Protein AF-A0A447JQH8-F1 (afdb_monomer)

Sequence (83 aa):
MPTRACSCRSRISACALNALIDTSFLLKTAETIRLGTGIPQIFNDEVVVPAFLNRGVSLEDARDYAVVGCVELSIPGQNLRTA

Foldseek 3Di:
DAQPFDPDDPDQQETEDDPPDDPVVVVVQVVVVVVVPNDRHYHYLVPQLVVVVVLVDDSNQSSQWDQDDDRDIDRVPDDSVVD

Structure (mmCIF, N/CA/C/O backbone):
data_AF-A0A447JQH8-F1
#
_entry.id   AF-A0A447JQH8-F1
#
loop_
_atom_site.group_PDB
_atom_site.id
_atom_site.type_symbol
_atom_site.label_atom_id
_atom_site.label_alt_id
_atom_site.label_comp_id
_atom_site.label_asym_id
_atom_site.label_entity_id
_atom_site.label_seq_id
_atom_site.pdbx_PDB_ins_code
_atom_site.Cartn_x
_atom_site.Cartn_y
_atom_site.Cartn_z
_atom_site.occupancy
_atom_site.B_iso_or_equiv
_atom_site.auth_seq_id
_atom_site.auth_comp_id
_atom_site.auth_asym_id
_atom_site.auth_atom_id
_atom_site.pdbx_PDB_model_num
ATOM 1 N N . MET A 1 1 ? -16.395 0.424 -1.163 1.00 41.38 1 MET A N 1
ATOM 2 C CA . MET A 1 1 ? -15.833 1.712 -0.700 1.00 41.38 1 MET A CA 1
ATOM 3 C C . MET A 1 1 ? -14.320 1.582 -0.762 1.00 41.38 1 MET A C 1
ATOM 5 O O . MET A 1 1 ? -13.828 0.621 -0.175 1.00 41.38 1 MET A O 1
ATOM 9 N N . PRO A 1 2 ? -13.622 2.428 -1.536 1.00 50.72 2 PRO A N 1
ATOM 10 C CA . PRO A 1 2 ? -12.197 2.259 -1.811 1.00 50.72 2 PRO A CA 1
ATOM 11 C C . PRO A 1 2 ? -11.368 2.453 -0.533 1.00 50.72 2 PRO A C 1
ATOM 13 O O . PRO A 1 2 ? -11.636 3.362 0.252 1.00 50.72 2 PRO A O 1
ATOM 16 N N . THR A 1 3 ? -10.390 1.575 -0.315 1.00 52.53 3 THR A N 1
ATOM 17 C CA . THR A 1 3 ? -9.270 1.788 0.614 1.00 52.53 3 THR A CA 1
ATOM 18 C C . THR A 1 3 ? -8.567 3.094 0.253 1.00 52.53 3 THR A C 1
ATOM 20 O O . THR A 1 3 ? -8.558 3.505 -0.913 1.00 52.53 3 THR A O 1
ATOM 23 N N . ARG A 1 4 ? -8.000 3.795 1.242 1.00 54.97 4 ARG A N 1
ATOM 24 C CA . ARG A 1 4 ? -7.188 4.982 0.961 1.00 54.97 4 ARG A CA 1
ATOM 25 C C . ARG A 1 4 ? -5.943 4.525 0.212 1.00 54.97 4 ARG A C 1
ATOM 27 O O . ARG A 1 4 ? -4.985 4.060 0.817 1.00 54.97 4 ARG A O 1
ATOM 34 N N . ALA A 1 5 ? -5.977 4.642 -1.112 1.00 50.84 5 ALA A N 1
ATOM 35 C CA . ALA A 1 5 ? -4.837 4.370 -1.965 1.00 50.84 5 ALA A CA 1
ATOM 36 C C . ALA A 1 5 ? -3.666 5.242 -1.497 1.00 50.84 5 ALA A C 1
ATOM 38 O O . ALA A 1 5 ? -3.665 6.453 -1.693 1.00 50.84 5 ALA A O 1
ATOM 39 N N . CYS A 1 6 ? -2.697 4.598 -0.847 1.00 48.22 6 CYS A N 1
ATOM 40 C CA . CYS A 1 6 ? -1.356 5.101 -0.601 1.00 48.22 6 CYS A CA 1
ATOM 41 C C . CYS A 1 6 ? -1.301 6.507 0.044 1.00 48.22 6 CYS A C 1
ATOM 43 O O . CYS A 1 6 ? -1.192 7.517 -0.652 1.00 48.22 6 CYS A O 1
ATOM 45 N N . SER A 1 7 ? -1.246 6.614 1.380 1.00 43.94 7 SER A N 1
ATOM 46 C CA . SER A 1 7 ? -0.862 7.879 2.037 1.00 43.94 7 SER A CA 1
ATOM 47 C C . SER A 1 7 ? 0.649 8.130 1.885 1.00 43.94 7 SER A C 1
ATOM 49 O O . SER A 1 7 ? 1.419 8.089 2.846 1.00 43.94 7 SER A O 1
ATOM 51 N N . CYS A 1 8 ? 1.119 8.336 0.656 1.00 40.56 8 CYS A N 1
ATOM 52 C CA . CYS A 1 8 ? 2.534 8.522 0.388 1.00 40.56 8 CYS A CA 1
ATOM 53 C C . CYS A 1 8 ? 2.953 9.968 0.668 1.00 40.56 8 CYS A C 1
ATOM 55 O O . CYS A 1 8 ? 2.921 10.837 -0.202 1.00 40.56 8 CYS A O 1
ATOM 57 N N . ARG A 1 9 ? 3.373 10.232 1.906 1.00 39.53 9 ARG A N 1
ATOM 58 C CA . ARG A 1 9 ? 4.195 11.402 2.214 1.00 39.53 9 ARG A CA 1
ATOM 59 C C . ARG A 1 9 ? 5.657 11.046 1.900 1.00 39.53 9 ARG A C 1
ATOM 61 O O . ARG A 1 9 ? 6.333 10.369 2.665 1.00 39.53 9 ARG A O 1
ATOM 68 N N . SER A 1 10 ? 6.115 11.507 0.736 1.00 35.09 10 SER A N 1
ATOM 69 C CA . SER A 1 10 ? 7.521 11.792 0.384 1.00 35.09 10 SER A CA 1
ATOM 70 C C . SER A 1 10 ? 8.428 10.679 -0.176 1.00 35.09 10 SER A C 1
ATOM 72 O O . SER A 1 10 ? 9.402 11.031 -0.834 1.00 35.09 10 SER A O 1
ATOM 74 N N . ARG A 1 11 ? 8.161 9.376 -0.002 1.00 53.94 11 ARG A N 1
ATOM 75 C CA . ARG A 1 11 ? 8.913 8.284 -0.677 1.00 53.94 11 ARG A CA 1
ATOM 76 C C . ARG A 1 11 ? 7.990 7.091 -0.946 1.00 53.94 11 ARG A C 1
ATOM 78 O O . ARG A 1 11 ? 7.550 6.445 0.001 1.00 53.94 11 ARG A O 1
ATOM 85 N N . ILE A 1 12 ? 7.686 6.800 -2.214 1.00 60.78 12 ILE A N 1
ATOM 86 C CA . ILE A 1 12 ? 6.807 5.681 -2.612 1.00 60.78 12 ILE A CA 1
ATOM 87 C C . ILE A 1 12 ? 7.566 4.360 -2.430 1.00 60.78 12 ILE A C 1
ATOM 89 O O . ILE A 1 12 ? 8.149 3.830 -3.369 1.00 60.78 12 ILE A O 1
ATOM 93 N N . SER A 1 13 ? 7.614 3.855 -1.195 1.00 69.06 13 SER A N 1
ATOM 94 C CA . SER A 1 13 ? 8.227 2.555 -0.887 1.00 69.06 13 SER A CA 1
ATOM 95 C C . SER A 1 13 ? 7.248 1.397 -1.077 1.00 69.06 13 SER A C 1
ATOM 97 O O . SER A 1 13 ? 7.677 0.296 -1.401 1.00 69.06 13 SER A O 1
ATOM 99 N N . ALA A 1 14 ? 5.944 1.636 -0.908 1.00 78.69 14 ALA A N 1
ATOM 100 C CA . ALA A 1 14 ? 4.910 0.613 -1.003 1.00 78.69 14 ALA A CA 1
ATOM 101 C C . ALA A 1 14 ? 3.598 1.185 -1.560 1.00 78.69 14 ALA A C 1
ATOM 103 O O . ALA A 1 14 ? 3.207 2.294 -1.199 1.00 78.69 14 ALA A O 1
ATOM 104 N N . CYS A 1 15 ? 2.925 0.405 -2.404 1.00 85.12 15 CYS A N 1
ATOM 105 C CA . CYS A 1 15 ? 1.622 0.678 -2.993 1.00 85.12 15 CYS A CA 1
ATOM 106 C C . CYS A 1 15 ? 0.656 -0.462 -2.648 1.00 85.12 15 CYS A C 1
ATOM 108 O O . CYS A 1 15 ? 0.911 -1.630 -2.947 1.00 85.12 15 CYS A O 1
ATOM 110 N N . ALA A 1 16 ? -0.471 -0.101 -2.048 1.00 85.25 16 ALA A N 1
ATOM 111 C CA . ALA A 1 16 ? -1.609 -0.984 -1.841 1.00 85.25 16 ALA A CA 1
ATOM 112 C C . ALA A 1 16 ? -2.498 -0.971 -3.095 1.00 85.25 16 ALA A C 1
ATOM 114 O O . ALA A 1 16 ? -2.824 0.109 -3.599 1.00 85.25 16 ALA A O 1
ATOM 115 N N . LEU A 1 17 ? -2.829 -2.151 -3.625 1.00 86.25 17 LEU A N 1
ATOM 116 C CA . LEU A 1 17 ? -3.593 -2.339 -4.851 1.00 86.25 17 LEU A CA 1
ATOM 117 C C . LEU A 1 17 ? -4.974 -2.948 -4.601 1.00 86.25 17 LEU A C 1
ATOM 119 O O . LEU A 1 17 ? -5.124 -3.862 -3.794 1.00 86.25 17 LEU A O 1
ATOM 123 N N . ASN A 1 18 ? -5.963 -2.486 -5.368 1.00 86.00 18 ASN A N 1
ATOM 124 C CA . ASN A 1 18 ? -7.309 -3.051 -5.444 1.00 86.00 18 ASN A CA 1
ATOM 125 C C . ASN A 1 18 ? -7.912 -2.845 -6.844 1.00 86.00 18 ASN A C 1
ATOM 127 O O . ASN A 1 18 ? -7.410 -2.042 -7.635 1.00 86.00 18 ASN A O 1
ATOM 131 N N . ALA A 1 19 ? -9.021 -3.533 -7.130 1.00 83.00 19 ALA A N 1
ATOM 132 C CA . ALA A 1 19 ? -9.709 -3.471 -8.421 1.00 83.00 19 ALA A CA 1
ATOM 133 C C . ALA A 1 19 ? -10.261 -2.084 -8.820 1.00 83.00 19 ALA A C 1
ATOM 135 O O . ALA A 1 19 ? -10.638 -1.893 -9.974 1.00 83.00 19 ALA A O 1
ATOM 136 N N . LEU A 1 20 ? -10.333 -1.117 -7.898 1.00 85.31 20 LEU A N 1
ATOM 137 C CA . LEU A 1 20 ? -10.876 0.227 -8.144 1.00 85.31 20 LEU A CA 1
ATOM 138 C C . LEU A 1 20 ? -9.790 1.277 -8.415 1.00 85.31 20 LEU A C 1
ATOM 140 O O . LEU A 1 20 ? -10.103 2.465 -8.515 1.00 85.31 20 LEU A O 1
ATOM 144 N N . ILE A 1 21 ? -8.521 0.876 -8.500 1.00 83.94 21 ILE A N 1
ATOM 145 C CA . ILE A 1 21 ? -7.427 1.813 -8.742 1.00 83.94 21 ILE A CA 1
ATOM 146 C C . ILE A 1 21 ? -7.460 2.344 -10.169 1.00 83.94 21 ILE A C 1
ATOM 148 O O . ILE A 1 21 ? -7.670 1.616 -11.138 1.00 83.94 21 ILE A O 1
ATOM 152 N N . ASP A 1 22 ? -7.184 3.641 -10.278 1.00 88.12 22 ASP A N 1
ATOM 153 C CA . ASP A 1 22 ? -7.063 4.329 -11.549 1.00 88.12 22 ASP A CA 1
ATOM 154 C C . ASP A 1 22 ? -5.952 3.727 -12.426 1.00 88.12 22 ASP A C 1
ATOM 156 O O . ASP A 1 22 ? -4.803 3.546 -12.008 1.00 88.12 22 ASP A O 1
ATOM 160 N N . THR A 1 23 ? -6.283 3.448 -13.685 1.00 88.38 23 THR A N 1
ATOM 161 C CA . THR A 1 23 ? -5.355 2.810 -14.623 1.00 88.38 23 THR A CA 1
ATOM 162 C C . THR A 1 23 ? -4.101 3.652 -14.863 1.00 88.38 23 THR A C 1
ATOM 164 O O . THR A 1 23 ? -3.014 3.094 -15.001 1.00 88.38 23 THR A O 1
ATOM 167 N N . SER A 1 24 ? -4.197 4.986 -14.855 1.00 87.19 24 SER A N 1
ATOM 168 C CA . SER A 1 24 ? -3.025 5.853 -15.031 1.00 87.19 24 SER A CA 1
ATOM 169 C C . SER A 1 24 ? -2.052 5.758 -13.849 1.00 87.19 24 SER A C 1
ATOM 171 O O . SER A 1 24 ? -0.838 5.855 -14.036 1.00 87.19 24 SER A O 1
ATOM 173 N N . PHE A 1 25 ? -2.556 5.500 -12.637 1.00 86.56 25 PHE A N 1
ATOM 174 C CA . PHE A 1 25 ? -1.724 5.240 -11.462 1.00 86.56 25 PHE A CA 1
ATOM 175 C C . PHE A 1 25 ? -1.028 3.874 -11.539 1.00 86.56 25 PHE A C 1
ATOM 177 O O . PHE A 1 25 ? 0.161 3.767 -11.218 1.00 86.56 25 PHE A O 1
ATOM 184 N N . LEU A 1 26 ? -1.728 2.839 -12.021 1.00 87.12 26 LEU A N 1
ATOM 185 C CA . LEU A 1 26 ? -1.127 1.519 -12.258 1.00 87.12 26 LEU A CA 1
ATOM 186 C C . LEU A 1 26 ? -0.002 1.592 -13.294 1.00 87.12 26 LEU A C 1
ATOM 188 O O . LEU A 1 26 ? 1.064 1.017 -13.082 1.00 87.12 26 LEU A O 1
ATOM 192 N N . LEU A 1 27 ? -0.206 2.344 -14.379 1.00 90.19 27 LEU A N 1
ATOM 193 C CA . LEU A 1 27 ? 0.807 2.531 -15.420 1.00 90.19 27 LEU A CA 1
ATOM 194 C C . LEU A 1 27 ? 2.063 3.228 -14.882 1.00 90.19 27 LEU A C 1
ATOM 196 O O . LEU A 1 27 ? 3.161 2.717 -15.077 1.00 90.19 27 LEU A O 1
ATOM 200 N N . LYS A 1 28 ? 1.918 4.317 -14.116 1.00 88.06 28 LYS A N 1
ATOM 201 C CA . LYS A 1 28 ? 3.059 4.990 -13.458 1.00 88.06 28 LYS A CA 1
ATOM 202 C C . LYS A 1 28 ? 3.796 4.077 -12.476 1.00 88.06 28 LYS A C 1
ATOM 204 O O . LYS A 1 28 ? 5.023 4.111 -12.373 1.00 88.06 28 LYS A O 1
ATOM 209 N N . THR A 1 29 ? 3.048 3.248 -11.751 1.00 87.88 29 THR A N 1
ATOM 210 C CA . THR A 1 29 ? 3.621 2.248 -10.843 1.00 87.88 29 THR A CA 1
ATOM 211 C C . THR A 1 29 ? 4.459 1.233 -11.625 1.00 87.88 29 THR A C 1
ATOM 213 O O . THR A 1 29 ? 5.609 0.983 -11.269 1.00 87.88 29 THR A O 1
ATOM 216 N N . ALA A 1 30 ? 3.932 0.712 -12.735 1.00 89.50 30 ALA A N 1
ATOM 217 C CA . ALA A 1 30 ? 4.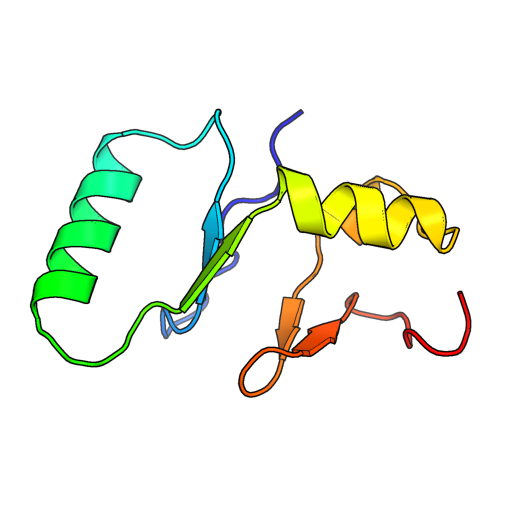643 -0.214 -13.614 1.00 89.50 30 ALA A CA 1
ATOM 218 C C . ALA A 1 30 ? 5.889 0.417 -14.264 1.00 89.50 30 ALA A C 1
ATOM 220 O O . ALA A 1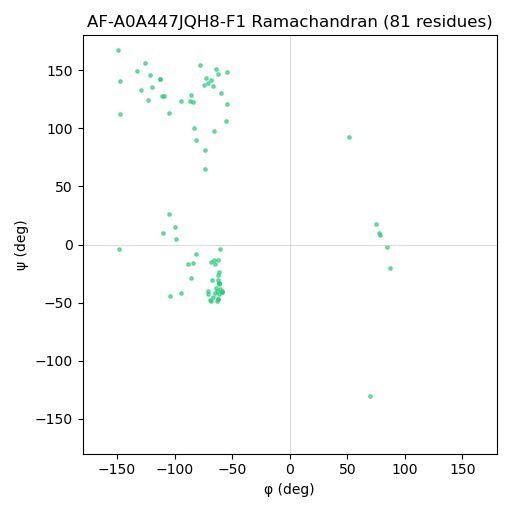 30 ? 6.937 -0.226 -14.335 1.00 89.50 30 ALA A O 1
ATOM 221 N N . GLU A 1 31 ? 5.810 1.681 -14.688 1.00 90.62 31 GLU A N 1
ATOM 222 C CA . GLU A 1 31 ? 6.962 2.451 -15.179 1.00 90.62 31 GLU A CA 1
ATOM 223 C C . GLU A 1 31 ? 8.060 2.564 -14.117 1.00 90.62 31 GLU A C 1
ATOM 225 O O . GLU A 1 31 ? 9.235 2.383 -14.429 1.00 90.62 31 GLU A O 1
ATOM 230 N N . THR A 1 32 ? 7.685 2.791 -12.856 1.00 87.56 32 THR A N 1
ATOM 231 C CA . THR A 1 32 ? 8.637 2.868 -11.738 1.00 87.56 32 THR A CA 1
ATOM 232 C C . THR A 1 32 ? 9.301 1.515 -11.475 1.00 87.56 32 THR A C 1
ATOM 234 O O . THR A 1 32 ? 10.524 1.450 -11.370 1.00 87.56 32 THR A O 1
ATOM 237 N N . ILE A 1 33 ? 8.528 0.423 -11.461 1.00 90.06 33 ILE A N 1
ATOM 238 C CA . ILE A 1 33 ? 9.058 -0.945 -11.309 1.00 90.06 33 ILE A CA 1
ATOM 239 C C . ILE A 1 33 ? 10.059 -1.265 -12.428 1.00 90.06 33 ILE A C 1
ATOM 241 O O . ILE A 1 33 ? 11.113 -1.853 -12.179 1.00 90.06 33 ILE A O 1
ATOM 245 N N . ARG A 1 34 ? 9.768 -0.831 -13.661 1.00 91.94 34 ARG A N 1
ATOM 246 C CA . ARG A 1 34 ? 10.640 -1.031 -14.827 1.00 91.94 34 ARG A CA 1
ATOM 247 C C . ARG A 1 34 ? 12.018 -0.378 -14.681 1.00 91.94 34 ARG A C 1
ATOM 249 O O . ARG A 1 34 ? 12.959 -0.849 -15.315 1.00 91.94 34 ARG A O 1
ATOM 256 N N . LEU A 1 35 ? 12.169 0.653 -13.845 1.00 90.88 35 LEU A N 1
ATOM 257 C CA . LEU A 1 35 ? 13.474 1.265 -13.560 1.00 90.88 35 LEU A CA 1
ATOM 258 C C . LEU A 1 35 ? 14.427 0.316 -12.813 1.00 90.88 35 LEU A C 1
ATOM 260 O O . LEU A 1 35 ? 15.618 0.603 -12.729 1.00 90.88 35 LEU A O 1
ATOM 264 N N . GLY A 1 36 ? 13.930 -0.807 -12.278 1.00 88.06 36 GLY A N 1
ATOM 265 C CA . GLY A 1 36 ? 14.763 -1.843 -11.664 1.00 88.06 36 GLY A CA 1
ATOM 266 C C . GLY A 1 36 ? 15.299 -1.475 -10.280 1.00 88.06 36 GLY A C 1
ATOM 267 O O . GLY A 1 36 ? 16.244 -2.091 -9.801 1.00 88.06 36 GLY A O 1
ATOM 268 N N . THR A 1 37 ? 14.701 -0.483 -9.620 1.00 85.38 37 THR A N 1
ATOM 269 C CA . THR A 1 37 ? 15.105 -0.012 -8.283 1.00 85.38 37 THR A CA 1
ATOM 270 C C . THR A 1 37 ? 14.558 -0.876 -7.143 1.00 85.38 37 THR A C 1
ATOM 272 O O . THR A 1 37 ? 14.936 -0.675 -5.992 1.00 85.38 37 THR A O 1
ATOM 275 N N . GLY A 1 38 ? 13.662 -1.825 -7.442 1.00 82.12 38 GLY A N 1
ATOM 276 C CA . GLY A 1 38 ? 12.998 -2.671 -6.444 1.00 82.12 38 GLY A CA 1
ATOM 277 C C . GLY A 1 38 ? 11.840 -1.992 -5.702 1.00 82.12 38 GLY A C 1
ATOM 278 O O . GLY A 1 38 ? 11.313 -2.569 -4.755 1.00 82.12 38 GLY A O 1
ATOM 279 N N . ILE A 1 39 ? 11.431 -0.791 -6.127 1.00 84.69 39 ILE A N 1
ATOM 280 C CA . ILE A 1 39 ? 10.296 -0.038 -5.576 1.00 84.69 39 ILE A CA 1
ATOM 281 C C . ILE A 1 39 ? 9.294 0.354 -6.677 1.00 84.69 39 ILE A C 1
ATOM 283 O O . ILE A 1 39 ? 9.689 0.497 -7.837 1.00 84.69 39 ILE A O 1
ATOM 287 N N . PRO A 1 40 ? 8.017 0.588 -6.328 1.00 86.06 40 PRO A N 1
ATOM 288 C CA . PRO A 1 40 ? 7.411 0.348 -5.016 1.00 86.06 40 PRO A CA 1
ATOM 289 C C . PRO A 1 40 ? 7.089 -1.133 -4.776 1.00 86.06 40 PRO A C 1
ATOM 291 O O . PRO A 1 40 ? 6.845 -1.897 -5.707 1.00 86.06 40 PRO A O 1
ATOM 294 N N . GLN A 1 41 ? 7.048 -1.527 -3.507 1.00 85.81 41 GLN A N 1
ATOM 295 C CA . GLN A 1 41 ? 6.516 -2.819 -3.079 1.00 85.81 41 GLN A CA 1
ATOM 296 C C . GLN A 1 41 ? 5.002 -2.859 -3.297 1.00 85.81 41 GLN A C 1
ATOM 298 O O . GLN A 1 41 ? 4.321 -1.868 -3.054 1.00 85.81 41 GLN A O 1
ATOM 303 N N . ILE A 1 42 ? 4.462 -3.994 -3.732 1.00 88.31 42 ILE A N 1
ATOM 304 C CA . ILE A 1 42 ? 3.047 -4.118 -4.090 1.00 88.31 42 ILE A CA 1
ATOM 305 C C . ILE A 1 42 ? 2.321 -5.008 -3.082 1.00 88.31 42 ILE A C 1
ATOM 307 O O . ILE A 1 42 ? 2.738 -6.139 -2.844 1.00 88.31 42 ILE A O 1
ATOM 311 N N . PHE A 1 43 ? 1.212 -4.512 -2.535 1.00 89.38 43 PHE A N 1
ATOM 312 C CA . PHE A 1 43 ? 0.346 -5.239 -1.603 1.00 89.38 43 PHE A CA 1
ATOM 313 C C . PHE A 1 43 ? -1.073 -5.331 -2.161 1.00 89.38 43 PHE A C 1
ATOM 315 O O . PHE A 1 43 ? -1.520 -4.409 -2.831 1.00 89.38 43 PHE A O 1
ATOM 322 N N . ASN A 1 44 ? -1.780 -6.433 -1.905 1.00 89.75 44 ASN A N 1
ATOM 323 C CA . ASN A 1 44 ? -3.140 -6.649 -2.406 1.00 89.75 44 ASN A CA 1
ATOM 324 C C . ASN A 1 44 ? -4.176 -6.473 -1.287 1.00 89.75 44 ASN A C 1
ATOM 326 O O . ASN A 1 44 ? -4.256 -7.308 -0.382 1.00 89.75 44 ASN A O 1
ATOM 330 N N . ASP A 1 45 ? -5.011 -5.442 -1.391 1.00 89.69 45 ASP A N 1
ATOM 331 C CA . ASP A 1 45 ? -6.068 -5.142 -0.420 1.00 89.69 45 ASP A CA 1
ATOM 332 C C . ASP A 1 45 ? -7.100 -6.268 -0.313 1.00 89.69 45 ASP A C 1
ATOM 334 O O . ASP A 1 45 ? -7.623 -6.527 0.769 1.00 89.69 45 ASP A O 1
ATOM 338 N N . GLU A 1 46 ? -7.375 -6.976 -1.412 1.00 89.75 46 GLU A N 1
ATOM 339 C CA . GLU A 1 46 ? -8.353 -8.072 -1.450 1.00 89.75 46 GLU A CA 1
ATOM 340 C C . GLU A 1 46 ? -7.896 -9.293 -0.646 1.00 89.75 46 GLU A C 1
ATOM 342 O O . GLU A 1 46 ? -8.702 -10.160 -0.318 1.00 89.75 46 GLU A O 1
ATOM 347 N N . VAL A 1 47 ? -6.610 -9.348 -0.292 1.00 91.31 47 VAL A N 1
ATOM 348 C CA . VAL A 1 47 ? -6.036 -10.381 0.576 1.00 91.31 47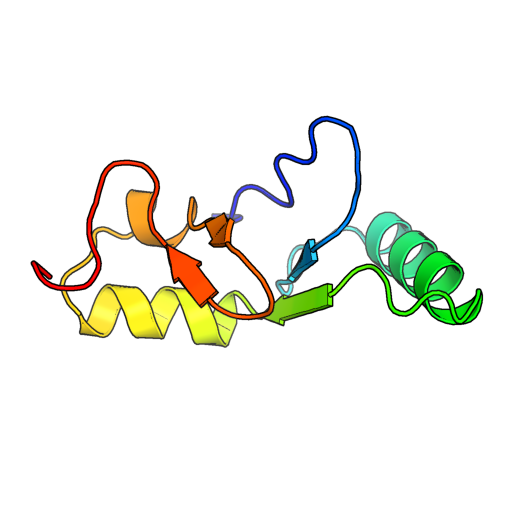 VAL A CA 1
ATOM 349 C C . VAL A 1 47 ? -5.788 -9.830 1.977 1.00 91.31 47 VAL A C 1
ATOM 351 O O . VAL A 1 47 ? -6.117 -10.481 2.969 1.00 91.31 47 VAL A O 1
ATOM 354 N N . VAL A 1 48 ? -5.235 -8.620 2.071 1.00 89.62 48 VAL A N 1
ATOM 355 C CA . VAL A 1 48 ? -4.836 -8.005 3.341 1.00 89.62 48 VAL A CA 1
ATOM 356 C C . VAL A 1 48 ? -6.044 -7.631 4.199 1.00 89.62 48 VAL A C 1
ATOM 358 O O . VAL A 1 48 ? -6.088 -7.976 5.381 1.00 89.62 48 VAL A O 1
ATOM 361 N N . VAL A 1 49 ? -7.050 -6.971 3.620 1.00 89.56 49 VAL A N 1
ATOM 362 C CA . VAL A 1 49 ? -8.211 -6.488 4.381 1.00 89.56 49 VAL A CA 1
ATOM 363 C C . VAL A 1 49 ? -8.996 -7.656 4.993 1.00 89.56 49 VAL A C 1
ATOM 365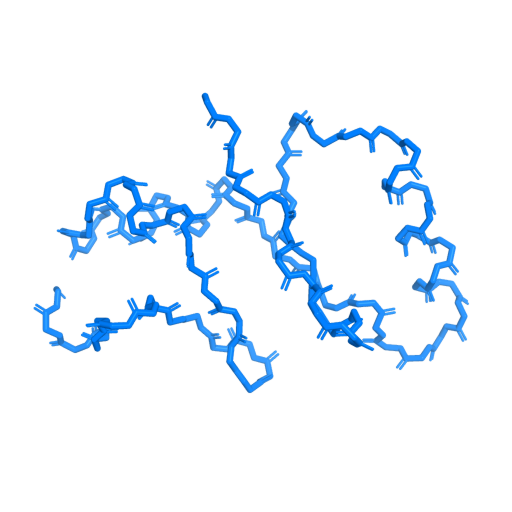 O O . VAL A 1 49 ? -9.229 -7.624 6.204 1.00 89.56 49 VAL A O 1
ATOM 368 N N . PRO A 1 50 ? -9.353 -8.731 4.254 1.00 91.06 50 PRO A N 1
ATOM 369 C CA . PRO A 1 50 ? -10.026 -9.880 4.861 1.00 91.06 50 PRO A CA 1
ATOM 370 C C . PRO A 1 50 ? -9.191 -10.576 5.939 1.00 91.06 50 PRO A C 1
ATOM 372 O O . PRO A 1 50 ? -9.749 -11.068 6.919 1.00 91.06 50 PRO A O 1
ATOM 375 N N . ALA A 1 51 ? -7.861 -10.598 5.804 1.00 90.50 51 ALA A N 1
ATOM 376 C CA . ALA A 1 51 ? -6.987 -11.183 6.818 1.00 90.50 51 ALA A CA 1
ATOM 377 C C . ALA A 1 51 ? -7.064 -10.433 8.160 1.00 90.50 51 ALA A C 1
ATOM 379 O O . ALA A 1 51 ? -7.065 -11.077 9.213 1.00 90.50 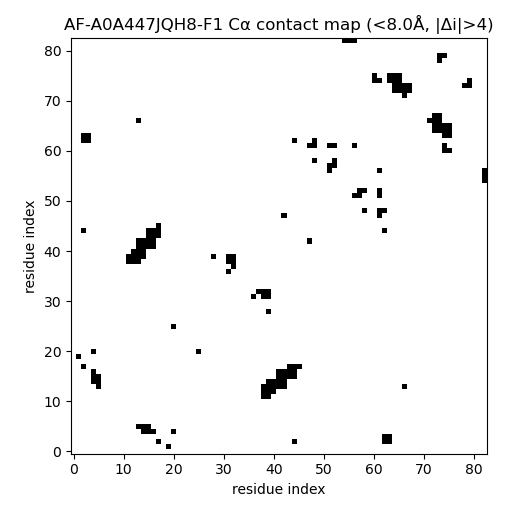51 ALA A O 1
ATOM 380 N N . PHE A 1 52 ? -7.180 -9.101 8.132 1.00 89.75 52 PHE A N 1
ATOM 381 C CA . PHE A 1 52 ? -7.398 -8.290 9.333 1.00 89.75 52 PHE A CA 1
ATOM 382 C C . PHE A 1 52 ? -8.805 -8.454 9.908 1.00 89.75 52 PHE A C 1
ATOM 384 O O . PHE A 1 52 ? -8.946 -8.627 11.117 1.00 89.75 52 PHE A O 1
ATOM 391 N N . LEU A 1 53 ? -9.837 -8.487 9.060 1.00 90.25 53 LEU A N 1
ATOM 392 C CA . LEU A 1 53 ? -11.215 -8.727 9.508 1.00 90.25 53 LEU A CA 1
ATOM 393 C C . LEU A 1 53 ? -11.352 -10.075 10.233 1.00 90.25 53 LEU A C 1
ATOM 395 O O . LEU A 1 53 ? -11.986 -10.156 11.282 1.00 90.25 53 LEU A O 1
ATOM 399 N N . ASN A 1 54 ? -10.694 -11.121 9.723 1.00 91.19 54 ASN A N 1
ATOM 400 C CA . ASN A 1 54 ? -10.664 -12.445 10.355 1.00 91.19 54 ASN A CA 1
ATOM 401 C C . ASN A 1 54 ? -9.955 -12.458 11.721 1.00 91.19 54 ASN A C 1
ATOM 403 O O . ASN A 1 54 ? -10.107 -13.411 12.481 1.00 91.19 54 ASN A O 1
ATOM 407 N N . ARG A 1 55 ? -9.176 -11.418 12.026 1.00 87.88 55 ARG A N 1
ATOM 408 C CA . ARG A 1 55 ? -8.510 -11.178 13.313 1.00 87.88 55 ARG A CA 1
ATOM 409 C C . ARG A 1 55 ? -9.269 -10.183 14.193 1.00 87.88 55 ARG A C 1
ATOM 411 O O . ARG A 1 55 ? -8.704 -9.661 15.134 1.00 87.88 55 ARG A O 1
ATOM 418 N N . GLY A 1 56 ? -10.533 -9.886 13.888 1.00 88.00 56 GLY A N 1
ATOM 419 C CA . GLY A 1 56 ? -11.363 -9.017 14.729 1.00 88.00 56 GLY A CA 1
ATOM 420 C C . GLY A 1 56 ? -11.069 -7.520 14.596 1.00 88.00 56 GLY A C 1
ATOM 421 O O . GLY A 1 56 ? -11.608 -6.723 15.359 1.00 88.00 56 GLY A O 1
ATOM 422 N N . VAL A 1 57 ? -10.258 -7.118 13.616 1.00 87.44 57 VAL A N 1
ATOM 423 C CA . VAL A 1 57 ? -10.003 -5.706 13.313 1.00 87.44 57 VAL A CA 1
ATOM 424 C C . VAL A 1 57 ? -11.232 -5.088 12.643 1.00 87.44 57 VAL A C 1
ATOM 426 O O . VAL A 1 57 ? -11.894 -5.724 11.820 1.00 87.44 57 VAL A O 1
ATOM 429 N N . SER A 1 58 ? -11.526 -3.825 12.959 1.00 89.62 58 SER A N 1
ATOM 430 C CA . SER A 1 58 ? -12.598 -3.081 12.298 1.00 89.62 58 SER A CA 1
ATOM 431 C C . SER A 1 58 ? -12.311 -2.882 10.801 1.00 89.62 58 SER A C 1
ATOM 433 O O . SER A 1 58 ? -11.166 -2.786 10.365 1.00 89.62 58 SER A O 1
ATOM 435 N N . LEU A 1 59 ? -13.354 -2.785 9.976 1.00 88.25 59 LEU A N 1
ATOM 436 C CA . LEU A 1 59 ? -13.172 -2.561 8.538 1.00 88.25 59 LEU A CA 1
ATOM 437 C C . LEU A 1 59 ? -12.485 -1.225 8.223 1.00 88.25 59 LEU A C 1
ATOM 439 O O . LEU A 1 59 ? -11.810 -1.117 7.204 1.00 88.25 59 LEU A O 1
ATOM 443 N N . GLU A 1 60 ? -12.686 -0.208 9.058 1.00 87.50 60 GLU A N 1
ATOM 444 C CA . GLU A 1 60 ? -12.065 1.105 8.879 1.00 87.50 60 GLU A CA 1
ATOM 445 C C . GLU A 1 60 ? -10.554 1.023 9.117 1.00 87.50 60 GLU A C 1
ATOM 447 O O . GLU A 1 60 ? -9.778 1.391 8.236 1.00 87.50 60 GLU A O 1
ATOM 452 N N . ASP A 1 61 ? -10.151 0.405 10.227 1.00 85.81 61 ASP A N 1
ATOM 453 C CA . ASP A 1 61 ? -8.746 0.191 10.579 1.00 85.81 61 ASP A CA 1
ATOM 454 C C . ASP A 1 61 ? -8.037 -0.744 9.593 1.00 85.81 61 ASP A C 1
ATOM 456 O O . ASP A 1 61 ? -6.913 -0.488 9.164 1.00 85.81 61 ASP A O 1
ATOM 460 N N . ALA A 1 62 ? -8.712 -1.820 9.178 1.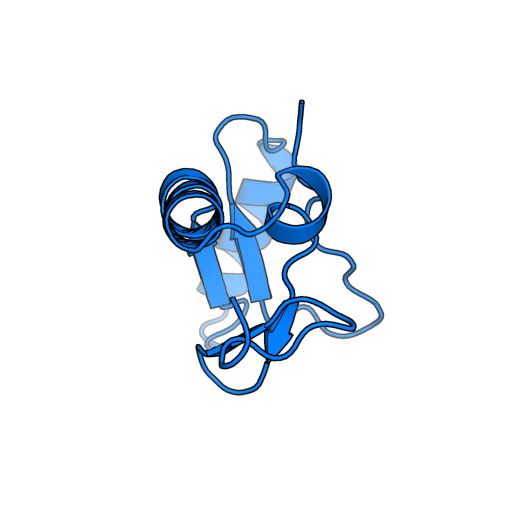00 87.25 62 ALA A N 1
ATOM 461 C CA . ALA A 1 62 ? -8.175 -2.777 8.217 1.00 87.25 62 ALA A CA 1
ATOM 462 C C . ALA A 1 62 ? -7.886 -2.137 6.852 1.00 87.25 62 ALA A C 1
ATOM 464 O O . ALA A 1 62 ? -7.038 -2.635 6.118 1.00 87.25 62 ALA A O 1
ATOM 465 N N . ARG A 1 63 ? -8.585 -1.051 6.495 1.00 86.06 63 ARG A N 1
ATOM 466 C CA . ARG A 1 63 ? -8.382 -0.306 5.243 1.00 86.06 63 ARG A CA 1
ATOM 467 C C . ARG A 1 63 ? -7.331 0.796 5.341 1.00 86.06 63 ARG A C 1
ATOM 469 O O . ARG A 1 63 ? -6.888 1.267 4.296 1.00 86.06 63 ARG A O 1
ATOM 476 N N . ASP A 1 64 ? -6.967 1.203 6.553 1.00 86.56 64 ASP A N 1
ATOM 477 C CA . ASP A 1 64 ? -5.930 2.206 6.832 1.00 86.56 64 ASP A CA 1
ATOM 478 C C . ASP A 1 64 ? -4.637 1.546 7.339 1.00 86.56 64 ASP A C 1
ATOM 480 O O . ASP A 1 64 ? -3.842 2.144 8.064 1.00 86.56 64 ASP A O 1
ATOM 484 N N . TYR A 1 65 ? -4.418 0.281 6.967 1.00 86.25 65 TYR A N 1
ATOM 485 C CA . TYR A 1 65 ? -3.199 -0.430 7.315 1.00 86.25 65 TYR A CA 1
ATOM 486 C C . TYR A 1 65 ? -1.969 0.251 6.694 1.00 86.25 65 TYR A C 1
ATOM 488 O O . TYR A 1 65 ? -1.997 0.793 5.588 1.00 86.25 65 TYR A O 1
ATOM 496 N N . ALA A 1 66 ? -0.854 0.177 7.408 1.00 84.00 66 ALA A N 1
ATOM 497 C CA . ALA A 1 66 ? 0.438 0.678 6.985 1.00 84.00 66 ALA A CA 1
ATOM 498 C C . ALA A 1 66 ? 1.410 -0.480 6.752 1.00 84.00 66 ALA A C 1
ATOM 500 O O . ALA A 1 66 ? 1.446 -1.455 7.506 1.00 84.00 66 ALA A O 1
ATOM 501 N N . VAL A 1 67 ? 2.238 -0.331 5.721 1.00 83.44 67 VAL A N 1
ATOM 502 C CA . VAL A 1 67 ? 3.401 -1.190 5.503 1.00 83.44 67 VAL A CA 1
ATOM 503 C C . VAL A 1 67 ? 4.543 -0.642 6.349 1.00 83.44 67 VAL A C 1
ATOM 505 O O . VAL A 1 67 ? 4.912 0.528 6.232 1.00 83.44 67 VAL A O 1
ATOM 508 N N . VAL A 1 68 ? 5.084 -1.483 7.219 1.00 81.75 68 VAL A N 1
ATOM 509 C CA . VAL A 1 68 ? 6.187 -1.167 8.122 1.00 81.75 68 VAL A CA 1
ATOM 510 C C . VAL A 1 68 ? 7.335 -2.108 7.793 1.00 81.75 68 VAL A C 1
ATOM 512 O O . VAL A 1 68 ? 7.124 -3.299 7.617 1.00 81.75 68 VAL A O 1
ATOM 515 N N . GLY A 1 69 ? 8.559 -1.590 7.714 1.00 77.31 69 GLY A N 1
ATOM 516 C CA . GLY A 1 69 ? 9.717 -2.427 7.411 1.00 77.31 69 GLY A CA 1
ATOM 517 C C . GLY A 1 69 ? 9.709 -2.941 5.972 1.00 77.31 69 GLY A C 1
ATOM 518 O O . GLY A 1 69 ? 9.583 -2.157 5.033 1.00 77.31 69 GLY A O 1
ATOM 519 N N . CYS A 1 70 ? 9.915 -4.245 5.810 1.00 78.12 70 CYS A N 1
ATOM 520 C CA . CYS A 1 70 ? 10.103 -4.871 4.507 1.00 78.12 70 CYS A CA 1
ATOM 521 C C . CYS A 1 70 ? 8.794 -5.424 3.941 1.00 78.12 70 CYS A C 1
ATOM 523 O O . CYS A 1 70 ? 8.563 -5.310 2.742 1.00 78.12 70 CYS A O 1
ATOM 525 N N . VAL A 1 71 ? 7.973 -6.060 4.775 1.00 81.69 71 VAL A N 1
ATOM 526 C CA . VAL A 1 71 ? 6.721 -6.731 4.371 1.00 81.69 71 VAL A CA 1
ATOM 527 C C . VAL A 1 71 ? 5.654 -6.698 5.465 1.00 81.69 71 VAL A C 1
ATOM 529 O O . VAL A 1 71 ? 4.548 -7.202 5.275 1.00 81.69 71 VAL A O 1
ATOM 532 N N . GLU A 1 72 ? 5.986 -6.160 6.633 1.00 85.50 72 GLU A N 1
ATOM 533 C CA . GLU A 1 72 ? 5.143 -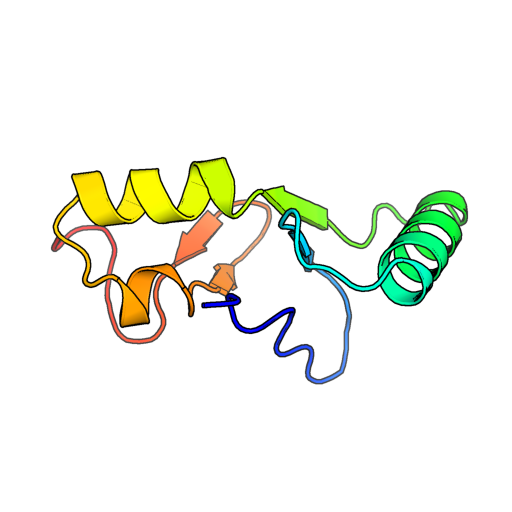6.217 7.806 1.00 85.50 72 GLU A CA 1
ATOM 534 C C . GLU A 1 72 ? 3.965 -5.253 7.665 1.00 85.50 72 GLU A C 1
ATOM 536 O O . GLU A 1 72 ? 4.102 -4.112 7.226 1.00 85.50 72 GLU A O 1
ATOM 541 N N . LEU A 1 73 ? 2.782 -5.722 8.051 1.00 85.38 73 LEU A N 1
ATOM 542 C CA . LEU A 1 73 ? 1.553 -4.945 7.995 1.00 85.38 73 LEU A CA 1
ATOM 543 C C . LEU A 1 73 ? 1.134 -4.600 9.418 1.00 85.38 73 LEU A C 1
ATOM 545 O O . LEU A 1 73 ? 1.028 -5.480 10.275 1.00 85.38 73 LEU A O 1
ATOM 549 N N . SER A 1 74 ? 0.900 -3.318 9.670 1.00 83.38 74 SER A N 1
ATOM 550 C CA . SER A 1 74 ? 0.485 -2.814 10.975 1.00 83.38 74 SER A CA 1
ATOM 551 C C . SER A 1 74 ? -0.682 -1.862 10.819 1.00 83.38 74 SER A C 1
ATOM 553 O O . SER A 1 74 ? -0.775 -1.136 9.837 1.00 83.38 74 SER A O 1
ATOM 555 N N . ILE A 1 75 ? -1.541 -1.810 11.825 1.00 83.12 75 ILE A N 1
ATOM 556 C CA . ILE A 1 75 ? -2.612 -0.822 11.893 1.00 83.12 75 ILE A CA 1
ATOM 557 C C . ILE A 1 75 ? -2.091 0.347 12.731 1.00 83.12 75 ILE A C 1
ATOM 559 O O . ILE A 1 75 ? -1.628 0.125 13.855 1.00 83.12 75 ILE A O 1
ATOM 563 N N . PRO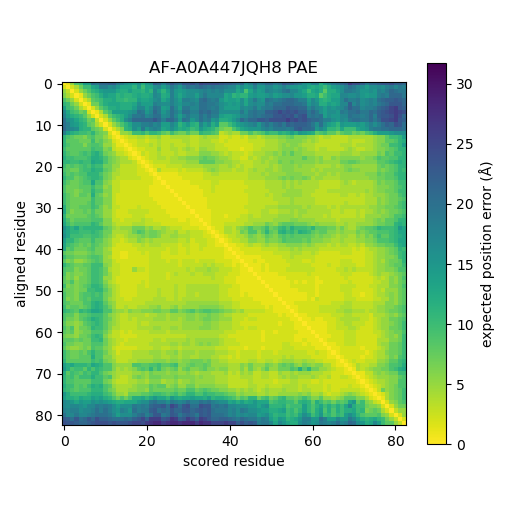 A 1 76 ? -2.092 1.585 12.218 1.00 75.38 76 PRO A N 1
ATOM 564 C CA . PRO A 1 76 ? -1.698 2.744 13.006 1.00 75.38 76 PRO A CA 1
ATOM 565 C C . PRO A 1 76 ? -2.524 2.831 14.298 1.00 75.38 76 PRO A C 1
ATOM 567 O O . PRO A 1 76 ? -3.745 2.892 14.264 1.00 75.38 76 PRO A O 1
ATOM 570 N N . GLY A 1 77 ? -1.857 2.815 15.454 1.00 73.19 77 GLY A N 1
ATOM 571 C CA . GLY A 1 77 ? -2.528 2.880 16.759 1.00 73.19 77 GLY A CA 1
ATOM 572 C C . GLY A 1 77 ? -3.027 1.542 17.320 1.00 73.19 77 GLY A C 1
ATOM 573 O O . GLY A 1 77 ? -3.494 1.527 18.456 1.00 73.19 77 GLY A O 1
ATOM 574 N N . GLN A 1 78 ? -2.869 0.424 16.599 1.00 66.69 78 GLN A N 1
ATOM 575 C CA . GLN A 1 78 ? -3.144 -0.919 17.119 1.00 66.69 78 GLN A CA 1
ATOM 576 C C . GLN A 1 78 ? -1.971 -1.875 16.892 1.00 66.69 78 GLN A C 1
ATOM 578 O O . GLN A 1 78 ? -1.400 -2.003 15.811 1.00 66.69 78 GLN A O 1
ATOM 583 N N . ASN A 1 79 ? -1.619 -2.600 17.942 1.00 58.94 79 ASN A N 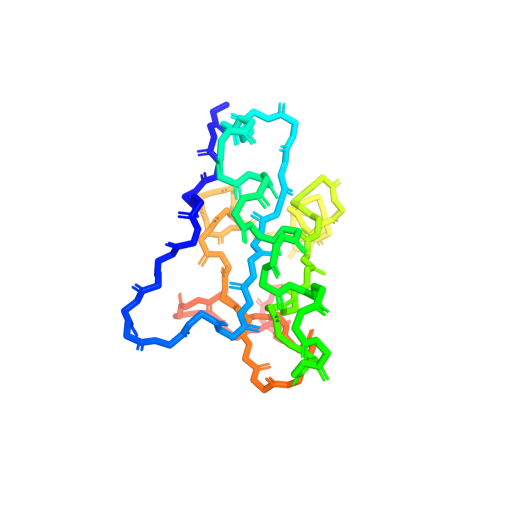1
ATOM 584 C CA . ASN A 1 79 ? -0.645 -3.675 17.926 1.00 58.94 79 ASN A CA 1
ATOM 585 C C . ASN A 1 79 ? -1.341 -4.983 17.530 1.00 58.94 79 ASN A C 1
ATOM 587 O O . ASN A 1 79 ? -2.238 -5.450 18.224 1.00 58.94 79 ASN A O 1
ATOM 591 N N . LEU A 1 80 ? -0.852 -5.629 16.467 1.00 58.69 80 LEU A N 1
ATOM 592 C CA . LEU A 1 80 ? -1.406 -6.871 15.903 1.00 58.69 80 LEU A CA 1
ATOM 593 C C . LEU A 1 80 ? -1.414 -8.088 16.853 1.00 58.69 80 LEU A C 1
ATOM 595 O O . LEU A 1 80 ? -1.869 -9.160 16.477 1.00 58.69 80 LEU A O 1
ATOM 599 N N . ARG A 1 81 ? -0.859 -7.950 18.064 1.00 52.69 81 ARG A N 1
ATOM 600 C CA . ARG A 1 81 ? -0.901 -8.970 19.124 1.00 52.69 81 ARG A CA 1
ATOM 601 C C . ARG A 1 81 ? -2.178 -8.929 19.961 1.00 52.69 81 ARG A C 1
ATOM 603 O O . ARG A 1 81 ? -2.404 -9.869 20.715 1.00 52.69 81 ARG A O 1
ATOM 610 N N . THR A 1 82 ? -2.942 -7.845 19.889 1.00 45.34 82 THR A N 1
ATOM 611 C CA . THR A 1 82 ? -4.098 -7.601 20.765 1.00 45.34 82 THR A CA 1
ATOM 612 C C . THR A 1 82 ? -5.437 -7.702 20.028 1.00 45.34 82 THR A C 1
ATOM 614 O O . THR A 1 82 ? -6.459 -7.348 20.609 1.00 45.34 82 THR A O 1
ATOM 617 N N . ALA A 1 83 ? -5.419 -8.178 18.778 1.00 45.59 83 ALA A N 1
ATOM 618 C CA . ALA A 1 83 ? -6.592 -8.478 17.961 1.00 45.59 83 ALA A CA 1
ATOM 619 C C . ALA A 1 83 ? -6.725 -9.999 17.787 1.00 45.59 83 ALA A C 1
ATOM 621 O O . ALA A 1 83 ? -5.698 -10.632 17.433 1.00 45.59 83 ALA A O 1
#

Radius of gyration: 13.27 Å; Cα contacts (8 Å, |Δi|>4): 85; chains: 1; bounding box: 31×24×36 Å

Secondary structure (DSSP, 8-state):
--------SS---EEEE-TTS-HHHHHHHHHHHHTTS--SEEEEHHHHHHHHHTTT--HHHHHS-EEETTTEEEBTTB-TT--

pLDDT: mean 78.34, std 15.85, range [35.09, 91.94]

Solvent-accessible surface area (backbone atoms only — not comparable to full-atom values): 5189 Å² total; per-residue (Å²): 132,85,59,72,70,52,91,67,81,91,62,72,57,58,42,61,41,58,98,82,60,58,65,71,59,52,49,54,48,51,56,44,42,70,71,68,75,78,31,53,39,82,42,53,44,85,58,52,31,57,57,32,45,78,38,72,42,54,74,70,52,36,42,57,52,38,85,45,92,92,82,43,79,42,38,82,98,50,63,84,87,80,84

Mean predicted aligned error: 7.1 Å

Nearest PDB structures (foldseek):
  1r9d-assembly1_B  TM=9.640E-01  e=4.127E-04  Clostridium butyricum
  6xs4-assembly1_B  TM=9.596E-01  e=1.499E-03  Enterobacter cloacae subsp. cloacae ATCC 13047
  5i2g-assembly1_B-2  TM=9.567E-01  e=1.499E-03  Roseburia inulinivorans
  6nd3-assembly1_A  TM=9.179E-01  e=7.646E-03  Oleidesulfovibrio alaskensis G20
  5a0z-assembly2_C  TM=8.923E-01  e=5.828E-03  Klebsiella pneumoniae

InterPro domains:
  IPR004184 Pyruvate formate lyase domain [PF02901] (18-79)
  IPR004184 Pyruvate formate lyase domain [PS51554] (1-83)
  IPR051215 Glycyl Radical Enzyme [PTHR43641] (13-78)

Organism: NCBI:txid1962639